Protein AF-W4V0P6-F1 (afdb_monomer_lite)

Sequence (137 aa):
MVTGTIEDVKHTEYTAEVKIRFDEPHNWGGELYRFDWAHARLHDDFGSLHHLEIIDDKYQTLRVRFTKSISVIDRMFAQDYKAWGAVNLKEWIDSYESSRFTLIGYDMAVITSEYNIEHIEEWLRMNTPILSIEKTI

Organism: NCBI:txid1445607

Radius of gyration: 18.6 Å; chains: 1; bounding box: 40×26×56 Å

Secondary structure (DSSP, 8-state):
---EEEEEEEE-SSEEEEEEEEEEEEEETTEEEEEEEEEEESSSS-SGGGG---S-TT-EEEEEEESS-HHHHHHHHHHTHHHHSSSSHHHHHHTSTTEEEEE-SSSEEEEEESS-HHHHHHHHHHHS-EEEEEEE-

InterPro domains:
  IPR054231 Domain of unknown function DUF6956 [PF22273] (56-134)
  IPR055682 Domain of unknown function DUF7258 [PF23919] (1-54)

Structure (mmCIF, N/CA/C/O backbone):
data_AF-W4V0P6-F1
#
_entry.id   AF-W4V0P6-F1
#
loop_
_atom_site.group_PDB
_atom_site.id
_atom_site.type_symbol
_atom_site.label_atom_id
_atom_site.label_alt_id
_atom_site.label_comp_id
_atom_site.label_asym_id
_atom_site.label_entity_id
_atom_site.label_seq_id
_atom_site.pdbx_PDB_ins_code
_atom_site.Cartn_x
_atom_site.Cartn_y
_atom_site.Cartn_z
_atom_site.occupancy
_atom_site.B_iso_or_equiv
_atom_site.auth_seq_id
_atom_site.auth_comp_id
_atom_site.auth_asym_id
_atom_site.auth_atom_id
_atom_site.pdbx_PDB_model_num
ATOM 1 N N . MET A 1 1 ? -0.399 9.712 -25.092 1.00 70.62 1 MET A N 1
ATOM 2 C CA . MET A 1 1 ? -0.021 9.090 -23.811 1.00 70.62 1 MET A CA 1
ATOM 3 C C . MET A 1 1 ? -0.917 7.882 -23.629 1.00 70.62 1 MET A C 1
ATOM 5 O O . MET A 1 1 ? -2.121 8.041 -23.786 1.00 70.62 1 MET A O 1
ATOM 9 N N . VAL A 1 2 ? -0.343 6.694 -23.442 1.00 82.12 2 VAL A N 1
ATOM 10 C CA . VAL A 1 2 ? -1.104 5.459 -23.196 1.00 82.12 2 VAL A CA 1
ATOM 11 C C . VAL A 1 2 ? -1.041 5.200 -21.698 1.00 82.12 2 VAL A C 1
ATOM 13 O O . VAL A 1 2 ? 0.054 5.144 -21.147 1.00 82.12 2 VAL A O 1
ATOM 16 N N . THR A 1 3 ? -2.196 5.102 -21.047 1.00 86.69 3 THR A N 1
ATOM 17 C CA . THR A 1 3 ? -2.302 4.854 -19.606 1.00 86.69 3 THR A CA 1
ATOM 18 C C . THR A 1 3 ? -2.737 3.419 -19.341 1.00 86.69 3 THR A C 1
ATOM 20 O O . THR A 1 3 ? -3.296 2.731 -20.205 1.00 86.69 3 THR A O 1
ATOM 23 N N . GLY A 1 4 ? -2.433 2.938 -18.145 1.00 88.44 4 GLY A N 1
ATOM 24 C CA . GLY A 1 4 ? -2.794 1.597 -17.738 1.00 88.44 4 GLY A CA 1
ATOM 25 C C . GLY A 1 4 ? -2.448 1.324 -16.288 1.00 88.44 4 GLY A C 1
ATOM 26 O O . GLY A 1 4 ? -1.793 2.115 -15.612 1.00 88.44 4 GLY A O 1
ATOM 27 N N . THR A 1 5 ? -2.887 0.165 -15.817 1.00 88.00 5 THR A N 1
ATOM 28 C CA . THR A 1 5 ? -2.599 -0.330 -14.471 1.00 88.00 5 THR A CA 1
ATOM 29 C C . THR A 1 5 ? -1.446 -1.326 -14.525 1.00 88.00 5 THR A C 1
ATOM 31 O O . THR A 1 5 ? -1.452 -2.232 -15.362 1.00 88.00 5 THR A O 1
ATOM 34 N N . ILE A 1 6 ? -0.482 -1.196 -13.614 1.00 88.81 6 ILE A N 1
ATOM 35 C CA . ILE A 1 6 ? 0.563 -2.208 -13.426 1.00 88.81 6 ILE A CA 1
ATOM 36 C C . ILE A 1 6 ? -0.077 -3.457 -12.809 1.00 88.81 6 ILE A C 1
ATOM 38 O O . ILE A 1 6 ? -0.667 -3.389 -11.733 1.00 88.81 6 ILE A O 1
ATOM 42 N N . GLU A 1 7 ? 0.024 -4.594 -13.494 1.00 88.62 7 GLU A N 1
ATOM 43 C CA . GLU A 1 7 ? -0.534 -5.872 -13.025 1.00 88.62 7 GLU A CA 1
ATOM 44 C C . GLU A 1 7 ? 0.520 -6.820 -12.463 1.00 88.62 7 GLU A C 1
ATOM 46 O O . GLU A 1 7 ? 0.197 -7.684 -11.652 1.00 88.62 7 GLU A O 1
ATOM 51 N N . ASP A 1 8 ? 1.760 -6.701 -12.933 1.00 87.12 8 ASP A N 1
ATOM 52 C CA . ASP A 1 8 ? 2.850 -7.589 -12.550 1.00 87.12 8 ASP A CA 1
ATOM 53 C C . ASP A 1 8 ? 4.188 -6.862 -12.683 1.00 87.12 8 ASP A C 1
ATOM 55 O O . ASP A 1 8 ? 4.364 -6.010 -13.561 1.00 87.12 8 ASP A O 1
ATOM 59 N N . VAL A 1 9 ? 5.131 -7.223 -11.819 1.00 91.12 9 VAL A N 1
ATOM 60 C CA . VAL A 1 9 ? 6.503 -6.717 -11.835 1.00 91.12 9 VAL A CA 1
ATOM 61 C C . VAL A 1 9 ? 7.438 -7.898 -11.649 1.00 91.12 9 VAL A C 1
ATOM 63 O O . VAL A 1 9 ? 7.348 -8.638 -10.668 1.00 91.12 9 VAL A O 1
ATOM 66 N N . LYS A 1 10 ? 8.367 -8.060 -12.586 1.00 89.69 10 LYS A N 1
ATOM 67 C CA . LYS A 1 10 ? 9.402 -9.087 -12.539 1.00 89.69 10 LYS A CA 1
ATOM 68 C C . LYS A 1 10 ? 10.765 -8.441 -12.440 1.00 89.69 10 LYS A C 1
ATOM 70 O O . LYS A 1 10 ? 11.049 -7.432 -13.079 1.00 89.69 10 LYS A O 1
ATOM 75 N N . HIS A 1 11 ? 11.614 -9.076 -11.653 1.00 90.62 11 HIS A N 1
ATOM 76 C CA . HIS A 1 11 ? 12.995 -8.680 -11.490 1.00 90.62 11 HIS A CA 1
ATOM 77 C C . HIS A 1 11 ? 13.870 -9.916 -11.658 1.00 90.62 11 HIS A C 1
ATOM 79 O O . HIS A 1 11 ? 13.649 -10.938 -11.003 1.00 90.62 11 HIS A O 1
ATOM 85 N N . THR A 1 12 ? 14.844 -9.832 -12.552 1.00 91.06 12 THR A N 1
ATOM 86 C CA . THR A 1 12 ? 15.855 -10.866 -12.778 1.00 91.06 12 THR A CA 1
ATOM 87 C C . THR A 1 12 ? 17.228 -10.335 -12.373 1.00 91.06 12 THR A C 1
ATOM 89 O O . THR A 1 12 ? 17.345 -9.242 -11.825 1.00 91.06 12 THR A O 1
ATOM 92 N N . GLU A 1 13 ? 18.286 -11.107 -12.611 1.00 92.81 13 GLU A N 1
ATOM 93 C CA . GLU A 1 13 ? 19.658 -10.613 -12.442 1.00 92.81 13 GLU A CA 1
ATOM 94 C C . GLU A 1 13 ? 19.988 -9.478 -13.429 1.00 92.81 13 GLU A C 1
ATOM 96 O O . GLU A 1 13 ? 20.808 -8.619 -13.121 1.00 92.81 13 GLU A O 1
ATOM 101 N N . TYR A 1 14 ? 19.326 -9.446 -14.592 1.00 93.25 14 TYR A N 1
ATOM 102 C CA . TYR A 1 14 ? 19.699 -8.575 -15.709 1.00 93.25 14 TYR A CA 1
ATOM 103 C C . TYR A 1 14 ? 18.626 -7.560 -16.096 1.00 93.25 14 TYR A C 1
ATOM 105 O O . TYR A 1 14 ? 18.951 -6.563 -16.742 1.00 93.25 14 TYR A O 1
ATOM 113 N N . THR A 1 15 ? 17.361 -7.806 -15.750 1.00 93.12 15 THR A N 1
ATOM 114 C CA . THR A 1 15 ? 16.215 -7.014 -16.212 1.00 93.12 15 THR A CA 1
ATOM 115 C C . THR A 1 15 ? 15.214 -6.720 -15.101 1.00 93.12 15 THR A C 1
ATOM 117 O O . THR A 1 15 ? 14.944 -7.563 -14.245 1.00 93.12 15 THR A O 1
ATOM 120 N N . ALA A 1 16 ? 14.624 -5.530 -15.161 1.00 92.25 16 ALA A N 1
ATOM 121 C CA . ALA A 1 16 ? 13.347 -5.218 -14.535 1.00 92.25 16 ALA A CA 1
ATOM 122 C C . ALA A 1 16 ? 12.279 -5.160 -15.628 1.00 92.25 16 ALA A C 1
ATOM 124 O O . ALA A 1 16 ? 12.508 -4.587 -16.693 1.00 92.25 16 ALA A O 1
ATOM 125 N N . GLU A 1 17 ? 11.121 -5.756 -15.380 1.00 93.75 17 GLU A N 1
ATOM 126 C CA . GLU A 1 17 ? 10.023 -5.839 -16.338 1.00 93.75 17 GLU A CA 1
ATOM 127 C C . GLU A 1 17 ? 8.705 -5.517 -15.634 1.00 93.75 17 GLU A C 1
ATOM 129 O O . GLU A 1 17 ? 8.436 -6.013 -14.540 1.00 93.75 17 GLU A O 1
ATOM 134 N N . VAL A 1 18 ? 7.870 -4.695 -16.261 1.00 91.81 18 VAL A N 1
ATOM 135 C CA . VAL A 1 18 ? 6.588 -4.239 -15.723 1.00 91.81 18 VAL A CA 1
ATOM 136 C C . VAL A 1 18 ? 5.502 -4.536 -16.742 1.00 91.81 18 VAL A C 1
ATOM 138 O O . VAL A 1 18 ? 5.547 -4.051 -17.873 1.00 91.81 18 VAL A O 1
ATOM 141 N N . LYS A 1 19 ? 4.504 -5.320 -16.339 1.00 9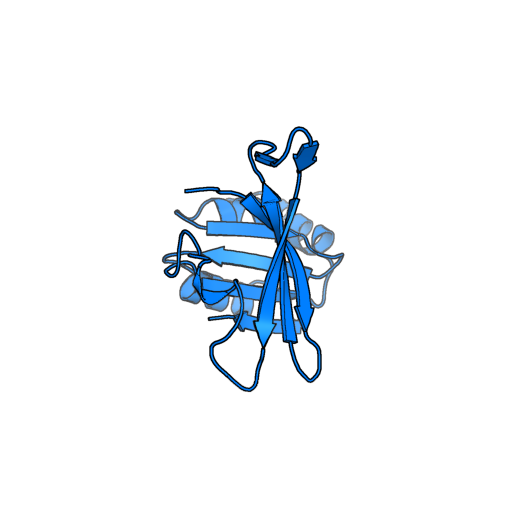4.00 19 LYS A N 1
ATOM 142 C CA . LYS A 1 19 ? 3.327 -5.586 -17.161 1.00 94.00 19 LYS A CA 1
ATOM 143 C C . LYS A 1 19 ? 2.282 -4.510 -16.913 1.00 94.00 19 LYS A C 1
ATOM 145 O O . LYS A 1 19 ? 1.773 -4.389 -15.798 1.00 94.00 19 LYS A O 1
ATOM 150 N N . ILE A 1 20 ? 1.906 -3.792 -17.962 1.00 92.25 20 ILE A N 1
ATOM 151 C CA . ILE A 1 20 ? 0.861 -2.770 -17.909 1.00 92.25 20 ILE A CA 1
ATOM 152 C C . ILE A 1 20 ? -0.352 -3.282 -18.670 1.00 92.25 20 ILE A C 1
ATOM 154 O O . ILE A 1 20 ? -0.263 -3.536 -19.870 1.00 92.25 20 ILE A O 1
ATOM 158 N N . ARG A 1 21 ? -1.497 -3.420 -17.998 1.00 94.06 21 ARG A N 1
ATOM 159 C CA . ARG A 1 21 ? -2.786 -3.563 -18.682 1.00 94.06 21 ARG A CA 1
ATOM 160 C C . ARG A 1 21 ? -3.277 -2.179 -19.064 1.00 94.06 21 ARG A C 1
ATOM 162 O O . ARG A 1 21 ? -3.478 -1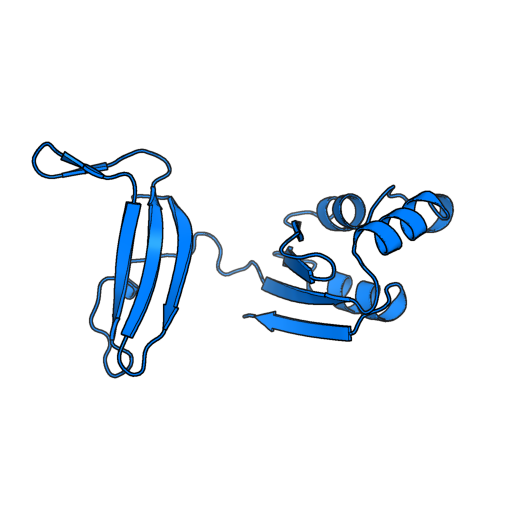.341 -18.190 1.00 94.06 21 ARG A O 1
ATOM 169 N N . PHE A 1 22 ? -3.501 -1.970 -20.352 1.00 91.94 22 PHE A N 1
ATOM 170 C CA . PHE A 1 22 ? -4.005 -0.702 -20.860 1.00 91.94 22 PHE A CA 1
ATOM 171 C C . PHE A 1 22 ? -5.444 -0.464 -20.401 1.00 91.94 22 PHE A C 1
ATOM 173 O O . PHE A 1 22 ? -6.249 -1.402 -20.338 1.00 91.94 22 PHE A O 1
ATOM 180 N N . ASP A 1 23 ? -5.767 0.793 -20.098 1.00 88.19 23 ASP A N 1
ATOM 181 C CA . ASP A 1 23 ? -7.137 1.190 -19.753 1.00 88.19 23 ASP A CA 1
ATOM 182 C C . ASP A 1 23 ? -8.069 0.991 -20.956 1.00 88.19 23 ASP A C 1
ATOM 184 O O . ASP A 1 23 ? -9.161 0.431 -20.832 1.00 88.19 23 ASP A O 1
ATOM 188 N N . GLU A 1 24 ? -7.575 1.353 -22.141 1.00 91.62 24 GLU A N 1
ATOM 189 C CA . GLU A 1 24 ? -8.199 1.089 -23.432 1.00 91.62 24 GLU A CA 1
ATOM 190 C C . GLU A 1 24 ? -7.294 0.171 -24.271 1.00 91.62 24 GLU A C 1
ATOM 192 O O . GLU A 1 24 ? -6.101 0.452 -24.411 1.00 91.62 24 GLU A O 1
ATOM 197 N N . PRO A 1 25 ? -7.817 -0.930 -24.849 1.00 88.31 25 PRO A N 1
ATOM 198 C CA . PRO A 1 25 ? -7.018 -1.809 -25.694 1.00 88.31 25 PRO A CA 1
ATOM 199 C C . PRO A 1 25 ? -6.397 -1.065 -26.880 1.00 88.31 25 PRO A C 1
ATOM 201 O O . PRO A 1 25 ? -7.084 -0.347 -27.608 1.00 88.31 25 PRO A O 1
ATOM 204 N N . HIS A 1 26 ? -5.108 -1.284 -27.107 1.00 84.69 26 HIS A N 1
ATOM 205 C CA . HIS A 1 26 ? -4.343 -0.595 -28.134 1.00 84.69 26 HIS A CA 1
ATOM 206 C C . HIS A 1 26 ? -4.288 -1.411 -29.428 1.00 84.69 26 HIS A C 1
ATOM 208 O O . HIS A 1 26 ? -4.037 -2.613 -29.388 1.00 84.69 26 HIS A O 1
ATOM 214 N N . ASN A 1 27 ? -4.510 -0.780 -30.585 1.00 87.44 27 ASN A N 1
ATOM 215 C CA . ASN A 1 27 ? -4.373 -1.456 -31.876 1.00 87.44 27 ASN A CA 1
ATOM 216 C C . ASN A 1 27 ? -2.975 -1.224 -32.446 1.00 87.44 27 ASN A C 1
ATOM 218 O O . ASN A 1 27 ? -2.609 -0.086 -32.740 1.00 87.44 27 ASN A O 1
ATOM 222 N N . TRP A 1 28 ? -2.230 -2.304 -32.652 1.00 82.50 28 TRP A N 1
ATOM 223 C CA . TRP A 1 28 ? -0.958 -2.270 -33.359 1.00 82.50 28 TRP A CA 1
ATOM 224 C C . TRP A 1 28 ? -0.976 -3.332 -34.454 1.00 82.50 28 TRP A C 1
ATOM 226 O O . TRP A 1 28 ? -1.216 -4.507 -34.200 1.00 82.50 28 TRP A O 1
ATOM 236 N N . GLY A 1 29 ? -0.743 -2.922 -35.704 1.00 82.75 29 GLY A N 1
ATOM 237 C CA . GLY A 1 29 ? -0.578 -3.866 -36.813 1.00 82.75 29 GLY A CA 1
ATOM 238 C C . GLY A 1 29 ? -1.856 -4.630 -37.172 1.00 82.75 29 GLY A C 1
ATOM 239 O O . GLY A 1 29 ? -1.779 -5.647 -37.852 1.00 82.75 29 GLY A O 1
ATOM 240 N N . GLY A 1 30 ? -3.022 -4.144 -36.733 1.00 88.12 30 GLY A N 1
ATOM 241 C CA . GLY A 1 30 ? -4.311 -4.809 -36.919 1.00 88.12 30 GLY A CA 1
ATOM 242 C C . GLY A 1 30 ? -4.709 -5.731 -35.765 1.00 88.12 30 GLY A C 1
ATOM 243 O O . GLY A 1 30 ? -5.834 -6.227 -35.768 1.00 88.12 30 GLY A O 1
ATOM 244 N N . GLU A 1 31 ? -3.843 -5.925 -34.768 1.00 89.88 31 GLU A N 1
ATOM 245 C CA . GLU A 1 31 ? -4.137 -6.704 -33.566 1.00 89.88 31 GLU A CA 1
ATOM 246 C C . GLU A 1 31 ? -4.438 -5.798 -32.370 1.00 89.88 31 GLU A C 1
ATOM 248 O O . GLU A 1 31 ? -3.897 -4.701 -32.233 1.00 89.88 31 GLU A O 1
ATOM 253 N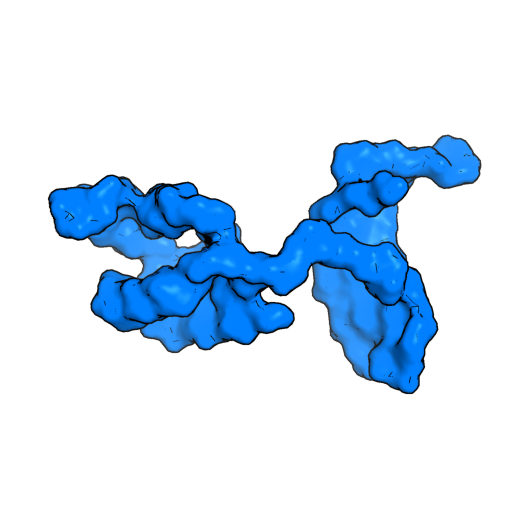 N . LEU A 1 32 ? -5.334 -6.263 -31.497 1.00 90.69 32 LEU A N 1
ATOM 254 C CA . LEU A 1 32 ? -5.796 -5.523 -30.328 1.00 90.69 32 LEU A CA 1
ATOM 255 C C . LEU A 1 32 ? -5.069 -6.023 -29.073 1.00 90.69 32 LEU A C 1
ATOM 257 O O . LEU A 1 32 ? -5.398 -7.075 -28.520 1.00 90.69 32 LEU A O 1
ATOM 261 N N . TYR A 1 33 ? -4.103 -5.248 -28.603 1.00 90.62 33 TYR A N 1
ATOM 262 C CA . TYR A 1 33 ? -3.319 -5.525 -27.409 1.00 90.62 33 TYR A CA 1
ATOM 263 C C . TYR A 1 33 ? -4.021 -4.965 -26.177 1.00 90.62 33 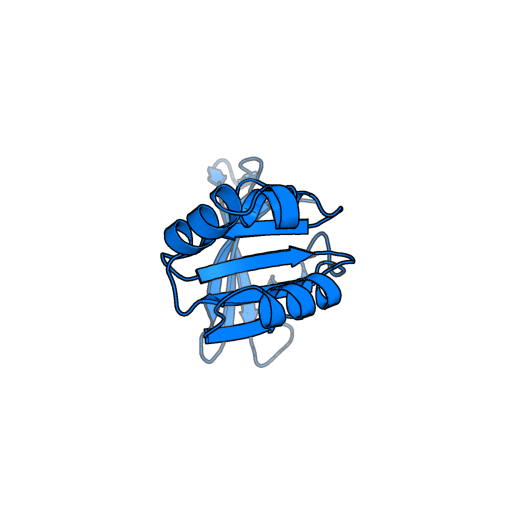TYR A C 1
ATOM 265 O O . TYR A 1 33 ? -4.386 -3.795 -26.115 1.00 90.62 33 TYR A O 1
ATOM 273 N N . ARG A 1 34 ? -4.220 -5.809 -25.164 1.00 92.62 34 ARG A N 1
ATOM 274 C CA . ARG A 1 34 ? -4.814 -5.397 -23.878 1.00 92.62 34 ARG A CA 1
ATOM 275 C C . ARG A 1 34 ? -3.766 -5.047 -22.828 1.00 92.62 34 ARG A C 1
ATOM 277 O O . ARG A 1 34 ? -4.101 -4.452 -21.811 1.00 92.62 34 ARG A O 1
ATOM 284 N N . PHE A 1 35 ? -2.528 -5.462 -23.051 1.00 93.25 35 PHE A N 1
ATOM 285 C CA . PHE A 1 35 ? -1.409 -5.224 -22.160 1.00 93.25 35 PHE A CA 1
ATOM 286 C C . PHE A 1 35 ? -0.108 -5.238 -22.956 1.00 93.25 35 PHE A C 1
ATOM 288 O O . PHE A 1 35 ? -0.075 -5.776 -24.066 1.00 93.25 35 PHE A O 1
ATOM 295 N N . ASP A 1 36 ? 0.949 -4.720 -22.348 1.00 92.62 36 ASP A N 1
ATOM 296 C CA . ASP A 1 36 ? 2.319 -4.865 -22.829 1.00 92.62 36 ASP A CA 1
ATOM 297 C C . ASP A 1 36 ? 3.295 -4.995 -21.650 1.00 92.62 36 ASP A C 1
ATOM 299 O O . ASP A 1 36 ? 2.948 -4.703 -20.499 1.00 92.62 36 ASP A O 1
ATOM 303 N N . TRP A 1 37 ? 4.500 -5.476 -21.937 1.00 93.25 37 TRP A N 1
ATOM 304 C CA . TRP A 1 37 ? 5.611 -5.542 -20.997 1.00 93.25 37 TRP A CA 1
ATOM 305 C C . TRP A 1 37 ? 6.619 -4.438 -21.307 1.00 93.25 37 TRP A C 1
ATOM 307 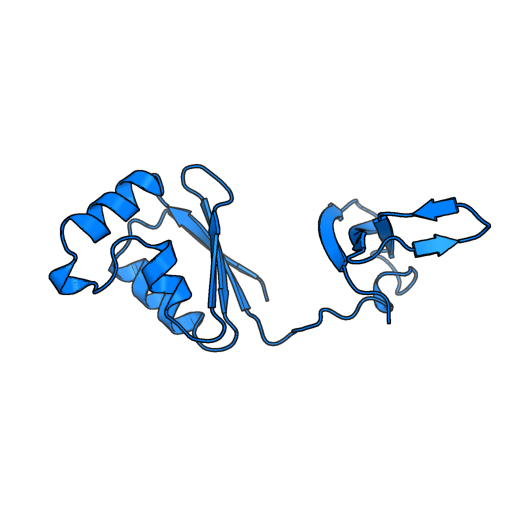O O . TRP A 1 37 ? 7.332 -4.475 -22.310 1.00 93.25 37 TRP A O 1
ATOM 317 N N . ALA A 1 38 ? 6.725 -3.472 -20.401 1.00 93.06 38 ALA A N 1
ATOM 318 C CA . ALA A 1 38 ? 7.854 -2.558 -20.385 1.00 93.06 38 ALA A CA 1
ATOM 319 C C . ALA A 1 38 ? 9.050 -3.229 -19.704 1.00 93.06 38 ALA A C 1
ATOM 321 O O . ALA A 1 38 ? 8.870 -4.027 -18.786 1.00 93.06 38 ALA A O 1
ATOM 322 N N . HIS A 1 39 ? 10.272 -2.910 -20.125 1.00 94.31 39 HIS A N 1
ATOM 323 C CA . HIS A 1 39 ? 11.477 -3.499 -19.537 1.00 94.31 39 HIS A CA 1
ATOM 324 C C . HIS A 1 39 ? 12.627 -2.498 -19.443 1.00 94.31 39 HIS A C 1
ATOM 326 O O . HIS A 1 39 ? 12.673 -1.534 -20.199 1.00 94.31 39 HIS A O 1
ATOM 332 N N . ALA A 1 40 ? 13.576 -2.750 -18.551 1.00 94.75 40 ALA A N 1
ATOM 333 C CA . ALA A 1 40 ? 14.876 -2.095 -18.472 1.00 94.75 40 ALA A CA 1
ATOM 334 C C . ALA A 1 40 ? 15.926 -3.149 -18.160 1.00 94.75 40 ALA A C 1
ATOM 336 O O . ALA A 1 40 ? 15.671 -4.089 -17.404 1.00 94.75 40 ALA A O 1
ATOM 337 N N . ARG A 1 41 ? 17.119 -2.974 -18.716 1.00 93.75 41 ARG A N 1
ATOM 338 C CA . ARG A 1 41 ? 18.294 -3.704 -18.248 1.00 93.75 41 ARG A CA 1
ATOM 339 C C . ARG A 1 41 ? 18.813 -3.029 -16.982 1.00 93.75 41 ARG A C 1
ATOM 341 O O . ARG A 1 41 ? 18.770 -1.818 -16.861 1.00 93.75 41 ARG A O 1
ATOM 348 N N . LEU A 1 42 ? 19.295 -3.812 -16.026 1.00 89.44 42 LEU A N 1
ATOM 349 C CA . LEU A 1 42 ? 19.749 -3.287 -14.730 1.00 89.44 42 LEU A CA 1
ATOM 350 C C . LEU A 1 42 ? 21.174 -2.720 -14.775 1.00 89.44 42 LEU A C 1
ATOM 352 O O . LEU A 1 42 ? 21.614 -2.065 -13.834 1.00 89.44 42 LEU A O 1
ATOM 356 N N . HIS A 1 43 ? 21.913 -3.004 -15.848 1.00 89.56 43 HIS A N 1
ATOM 357 C CA . HIS A 1 43 ? 23.321 -2.633 -15.994 1.00 89.56 43 HIS A CA 1
ATOM 358 C C . HIS A 1 43 ? 23.550 -1.408 -16.888 1.00 89.56 43 HIS A C 1
ATOM 360 O O . HIS A 1 43 ? 24.683 -0.937 -16.979 1.00 89.56 43 HIS A O 1
ATOM 366 N N . ASP A 1 44 ? 22.511 -0.915 -17.562 1.00 89.38 44 ASP A N 1
ATOM 367 C CA . ASP A 1 44 ? 22.546 0.285 -18.396 1.00 89.38 44 ASP A CA 1
ATOM 368 C C . ASP A 1 44 ? 21.146 0.903 -18.527 1.00 89.38 44 ASP A C 1
ATOM 370 O O . ASP A 1 44 ? 20.161 0.306 -18.114 1.00 89.38 44 ASP A O 1
ATOM 374 N N . ASP A 1 45 ? 21.040 2.090 -19.125 1.00 82.12 45 ASP A N 1
ATOM 375 C CA . ASP A 1 45 ? 19.769 2.827 -19.231 1.00 82.12 45 ASP A CA 1
ATOM 376 C C . ASP A 1 45 ? 18.856 2.346 -20.383 1.00 82.12 45 ASP A C 1
ATOM 378 O O . ASP A 1 45 ? 17.939 3.049 -20.819 1.00 82.12 45 ASP A O 1
ATOM 382 N N . PHE A 1 46 ? 19.104 1.159 -20.943 1.00 89.69 46 PHE A N 1
ATOM 383 C CA . PHE A 1 46 ? 18.364 0.667 -22.103 1.00 89.69 46 PHE A CA 1
ATOM 384 C C . PHE A 1 46 ? 17.077 -0.068 -21.714 1.00 89.69 46 PHE A C 1
ATOM 386 O O . PHE A 1 46 ? 17.070 -0.930 -20.833 1.00 89.69 46 PHE A O 1
ATOM 393 N N . GLY A 1 47 ? 16.014 0.185 -22.477 1.00 91.31 47 GLY A N 1
ATOM 394 C CA . GLY A 1 47 ? 14.723 -0.496 -22.375 1.00 91.31 47 GLY A CA 1
ATOM 395 C C . GLY A 1 47 ? 13.564 0.496 -22.314 1.00 91.31 47 GLY A C 1
ATOM 396 O O . GLY A 1 47 ? 13.770 1.682 -22.125 1.00 91.31 47 GLY A O 1
ATOM 397 N N . SER A 1 48 ? 12.331 0.039 -22.498 1.00 91.56 48 SER A N 1
ATOM 398 C CA . SER A 1 48 ? 11.150 0.911 -22.532 1.00 91.56 48 SER A CA 1
ATOM 399 C C . SER A 1 48 ? 10.702 1.457 -21.170 1.00 91.56 48 SER A C 1
ATOM 401 O O . SER A 1 48 ? 9.844 2.336 -21.132 1.00 91.56 48 SER A O 1
ATOM 403 N N . LEU A 1 49 ? 11.262 0.981 -20.053 1.00 88.31 49 LEU A N 1
ATOM 404 C CA . LEU A 1 49 ? 10.860 1.408 -18.708 1.00 88.31 49 LEU A CA 1
ATOM 405 C C . LEU A 1 49 ? 11.093 2.905 -18.451 1.00 88.31 49 LEU A C 1
ATOM 407 O O . LEU A 1 49 ? 10.289 3.514 -17.758 1.00 88.31 49 LEU A O 1
ATOM 411 N N . HIS A 1 50 ? 12.119 3.522 -19.048 1.00 85.38 50 HIS A N 1
ATOM 412 C CA . HIS A 1 50 ? 12.354 4.967 -18.901 1.00 85.38 50 HIS A CA 1
ATOM 413 C C . HIS A 1 50 ? 11.330 5.836 -19.654 1.00 85.38 50 HIS A C 1
ATOM 415 O O . HIS A 1 50 ? 11.325 7.055 -19.501 1.00 85.38 50 HIS A O 1
ATOM 421 N N . HIS A 1 51 ? 10.477 5.231 -20.487 1.00 86.62 51 HIS A N 1
ATOM 422 C CA . HIS A 1 51 ? 9.326 5.901 -21.094 1.00 86.62 51 HIS A CA 1
ATOM 423 C C . HIS A 1 51 ? 8.061 5.794 -20.238 1.00 86.62 51 HIS A C 1
ATOM 425 O O . HIS A 1 51 ? 7.045 6.392 -20.596 1.00 86.62 51 HIS A O 1
ATOM 431 N N . LEU A 1 52 ? 8.093 5.025 -19.144 1.00 86.06 52 LEU A N 1
ATOM 432 C CA . LEU A 1 52 ? 6.997 5.011 -18.190 1.00 86.06 52 LEU A CA 1
ATOM 433 C C . LEU A 1 52 ? 7.116 6.205 -17.260 1.00 86.06 52 LEU A C 1
ATOM 435 O O . LEU A 1 52 ? 8.136 6.417 -16.611 1.00 86.06 52 LEU A O 1
ATOM 439 N N . GLU A 1 53 ? 6.019 6.934 -17.160 1.00 81.44 53 GLU A N 1
ATOM 440 C CA . GLU A 1 53 ? 5.816 7.935 -16.134 1.00 81.44 53 GLU A CA 1
ATOM 441 C C . GLU A 1 53 ? 4.787 7.373 -15.160 1.00 81.44 53 GLU A C 1
ATOM 443 O O . GLU A 1 53 ? 3.674 6.998 -15.549 1.00 81.44 53 GLU A O 1
ATOM 448 N N . ILE A 1 54 ? 5.174 7.260 -13.891 1.00 81.06 54 ILE A N 1
ATOM 449 C CA . ILE A 1 54 ? 4.199 7.012 -12.837 1.00 81.06 54 ILE A CA 1
ATOM 450 C C . ILE A 1 54 ? 3.425 8.312 -12.686 1.00 81.06 54 ILE A C 1
ATOM 452 O O . ILE A 1 54 ? 4.007 9.354 -12.412 1.00 81.06 54 ILE A O 1
ATOM 456 N N . ILE A 1 55 ? 2.113 8.239 -12.903 1.00 69.94 55 ILE A N 1
ATOM 457 C CA . ILE A 1 55 ? 1.225 9.410 -12.956 1.00 69.94 55 ILE A CA 1
ATOM 458 C C . ILE A 1 55 ? 1.213 10.183 -11.623 1.00 69.94 55 ILE A C 1
ATOM 460 O O . ILE A 1 55 ? 0.748 11.319 -11.588 1.00 69.94 55 ILE A O 1
ATOM 464 N N . ASP A 1 56 ? 1.768 9.615 -10.549 1.00 66.56 56 ASP A N 1
ATOM 465 C CA . ASP A 1 56 ? 1.960 10.339 -9.301 1.00 66.56 56 ASP A CA 1
ATOM 466 C C . ASP A 1 56 ? 3.186 9.847 -8.508 1.00 66.56 56 ASP A C 1
ATOM 468 O O . ASP A 1 56 ? 3.146 8.801 -7.858 1.00 66.56 56 ASP A O 1
ATOM 472 N N . ASP A 1 57 ? 4.292 10.595 -8.572 1.00 66.12 57 ASP A N 1
ATOM 473 C CA . ASP A 1 57 ? 5.519 10.369 -7.787 1.00 66.12 57 ASP A CA 1
ATOM 474 C C . ASP A 1 57 ? 5.417 10.911 -6.351 1.00 66.12 57 ASP A C 1
ATOM 476 O O . ASP A 1 57 ? 6.305 10.696 -5.525 1.00 66.12 57 ASP A O 1
ATOM 480 N N . LYS A 1 58 ? 4.322 11.604 -6.027 1.00 80.81 58 LYS A N 1
ATOM 481 C CA . LYS A 1 58 ? 4.075 12.137 -4.684 1.00 80.81 58 LYS A CA 1
ATOM 482 C C . LYS A 1 58 ? 3.449 11.110 -3.752 1.00 80.81 58 LYS A C 1
ATOM 484 O O . LYS A 1 58 ? 3.482 11.288 -2.534 1.00 80.81 58 LYS A O 1
ATOM 489 N N . TYR A 1 59 ? 2.858 10.049 -4.300 1.00 85.31 59 TYR A N 1
ATOM 490 C CA . TYR A 1 59 ? 2.222 9.011 -3.500 1.00 85.31 59 TYR A CA 1
ATOM 491 C C . TYR A 1 59 ? 3.275 8.115 -2.875 1.00 85.31 59 TYR A C 1
ATOM 493 O O . TYR A 1 59 ? 3.938 7.322 -3.535 1.00 85.31 59 TYR A O 1
ATOM 501 N N . GLN A 1 60 ? 3.365 8.191 -1.557 1.00 90.69 60 GLN A N 1
ATOM 502 C CA . GLN A 1 60 ? 4.183 7.281 -0.780 1.00 90.69 60 GLN A CA 1
ATOM 503 C C . GLN A 1 60 ? 3.395 6.008 -0.484 1.00 90.69 60 GLN A C 1
ATOM 505 O O . GLN A 1 60 ? 2.172 6.037 -0.309 1.00 90.69 60 GLN A O 1
ATOM 510 N N . THR A 1 61 ? 4.106 4.884 -0.398 1.00 91.44 61 THR A N 1
ATOM 511 C CA . THR A 1 61 ? 3.494 3.568 -0.199 1.00 91.44 61 THR A CA 1
ATOM 512 C C . THR A 1 61 ? 3.992 2.910 1.085 1.00 91.44 61 THR A C 1
ATOM 514 O O . THR A 1 61 ? 5.191 2.855 1.356 1.00 91.44 61 THR A O 1
ATOM 517 N N . LEU A 1 62 ? 3.067 2.353 1.866 1.00 95.38 62 LEU A N 1
ATOM 518 C CA . LEU A 1 62 ? 3.350 1.445 2.972 1.00 95.38 62 LEU A CA 1
ATOM 519 C C . LEU A 1 62 ? 2.825 0.061 2.637 1.00 95.38 62 LEU A C 1
ATOM 521 O O . LEU A 1 62 ? 1.628 -0.134 2.417 1.00 95.38 62 LEU A O 1
ATOM 525 N N . ARG A 1 63 ? 3.704 -0.928 2.697 1.00 96.06 63 ARG A N 1
ATOM 526 C CA . ARG A 1 63 ? 3.303 -2.324 2.776 1.00 96.06 63 ARG A CA 1
ATOM 527 C C . ARG A 1 63 ? 3.285 -2.732 4.240 1.00 96.06 63 ARG A C 1
ATOM 529 O O . ARG A 1 63 ? 4.312 -2.733 4.917 1.00 96.06 63 ARG A O 1
ATOM 536 N N . VAL A 1 64 ? 2.103 -3.073 4.733 1.00 97.31 64 VAL A N 1
ATOM 537 C CA . VAL A 1 64 ? 1.866 -3.370 6.143 1.00 97.31 64 VAL A CA 1
ATOM 538 C C . VAL A 1 64 ? 1.490 -4.829 6.305 1.00 97.31 64 VAL A C 1
ATOM 540 O O . VAL A 1 64 ? 0.616 -5.344 5.604 1.00 97.31 64 VAL A O 1
ATOM 543 N N . ARG A 1 65 ? 2.124 -5.487 7.273 1.00 97.81 65 ARG A N 1
ATOM 544 C CA . ARG A 1 65 ? 1.734 -6.806 7.753 1.00 97.81 65 ARG A CA 1
ATOM 545 C C . ARG A 1 65 ? 1.344 -6.725 9.218 1.00 97.81 65 ARG A C 1
ATOM 547 O O . ARG A 1 65 ? 2.077 -6.183 10.045 1.00 97.81 65 ARG A O 1
ATOM 554 N N . PHE A 1 66 ? 0.205 -7.309 9.545 1.00 98.00 66 PHE A N 1
ATOM 555 C CA . PHE A 1 66 ? -0.363 -7.327 10.883 1.00 98.00 66 PHE A CA 1
ATOM 556 C C . PHE A 1 66 ? -0.144 -8.691 11.547 1.00 98.00 66 PHE A C 1
ATOM 558 O O . PHE A 1 66 ? -0.044 -9.722 10.893 1.00 98.00 66 PHE A O 1
ATOM 565 N N . THR A 1 67 ? -0.101 -8.721 12.876 1.00 97.56 67 THR A N 1
ATOM 566 C CA . THR A 1 67 ? -0.089 -9.975 13.656 1.00 97.56 67 THR A CA 1
ATOM 567 C C . THR A 1 67 ? -1.477 -10.619 13.748 1.00 97.56 67 THR A C 1
ATOM 569 O O . THR A 1 67 ? -1.603 -11.788 14.112 1.00 97.56 67 THR A O 1
ATOM 572 N N . LYS A 1 68 ? -2.534 -9.861 13.428 1.00 96.94 68 LYS A N 1
ATOM 573 C CA . LYS A 1 68 ? -3.921 -10.327 13.335 1.00 96.94 68 LYS A CA 1
ATOM 574 C C . LYS A 1 68 ? -4.417 -10.151 11.903 1.00 96.94 68 LYS A C 1
ATOM 576 O O . LYS A 1 68 ? -3.982 -9.250 11.201 1.00 96.94 68 LYS A O 1
ATOM 581 N N . SER A 1 69 ? -5.379 -10.970 11.496 1.00 97.25 69 SER A N 1
ATOM 582 C CA . SER A 1 69 ? -6.043 -10.808 10.199 1.00 97.25 69 SER A CA 1
ATOM 583 C C . SER A 1 69 ? -6.756 -9.466 10.082 1.00 97.25 69 SER A C 1
ATOM 585 O O . SER A 1 69 ? -7.312 -9.001 11.084 1.00 97.25 69 SER A O 1
ATOM 587 N N . ILE A 1 70 ? -6.897 -8.946 8.865 1.00 97.12 70 ILE A N 1
ATOM 588 C CA . ILE A 1 70 ? -7.660 -7.716 8.609 1.00 97.12 70 ILE A CA 1
ATOM 589 C C . ILE A 1 70 ? -9.096 -7.824 9.138 1.00 97.12 70 ILE A C 1
ATOM 591 O O . ILE A 1 70 ? -9.536 -6.946 9.868 1.00 97.12 70 ILE A O 1
ATOM 595 N N . SER A 1 71 ? -9.779 -8.961 8.959 1.00 96.56 71 SER A N 1
ATOM 596 C CA . SER A 1 71 ? -11.133 -9.154 9.508 1.00 96.56 71 SER A CA 1
ATOM 597 C C . SER A 1 71 ? -11.217 -9.093 11.040 1.00 96.56 71 SER A C 1
ATOM 599 O O . SER A 1 71 ? -12.285 -8.837 11.590 1.00 96.56 71 SER A O 1
ATOM 601 N N . VAL A 1 72 ? -10.126 -9.373 11.762 1.00 96.81 72 VAL A N 1
ATOM 602 C CA . VAL A 1 72 ? -10.080 -9.198 13.225 1.00 96.81 72 VAL A CA 1
ATOM 603 C C . VAL A 1 72 ? -9.897 -7.723 13.561 1.00 96.81 72 VAL A C 1
ATOM 605 O O . VAL A 1 72 ? -10.538 -7.252 14.494 1.00 96.81 72 VAL A O 1
ATOM 608 N N . ILE A 1 73 ? -9.065 -7.007 12.804 1.00 96.44 73 ILE A N 1
ATOM 609 C CA . ILE A 1 73 ? -8.853 -5.567 12.977 1.00 96.44 73 ILE A CA 1
ATOM 610 C C . ILE A 1 73 ? -10.145 -4.802 12.681 1.00 96.44 73 ILE A C 1
ATOM 612 O O . ILE A 1 73 ? -10.561 -3.987 13.494 1.00 96.44 73 ILE A O 1
ATOM 616 N N . ASP A 1 74 ? -10.857 -5.138 11.609 1.00 96.56 74 ASP A N 1
ATOM 617 C CA . ASP A 1 74 ? -12.145 -4.518 11.277 1.00 96.56 74 ASP A CA 1
ATOM 618 C C . ASP A 1 74 ? -13.190 -4.729 12.379 1.00 96.56 74 ASP A C 1
ATOM 620 O O . ASP A 1 74 ? -13.985 -3.843 12.681 1.00 96.56 74 ASP A O 1
ATOM 624 N N . ARG A 1 75 ? -13.159 -5.881 13.064 1.00 96.00 75 ARG A N 1
ATOM 625 C CA . ARG A 1 75 ? -14.007 -6.098 14.245 1.00 96.00 75 ARG A CA 1
ATOM 626 C C . ARG A 1 75 ? -13.637 -5.190 15.416 1.00 96.00 75 ARG A C 1
ATOM 628 O O . ARG A 1 75 ? -14.535 -4.838 16.172 1.00 96.00 75 ARG A O 1
ATOM 635 N N . MET A 1 76 ? -12.367 -4.811 15.570 1.00 94.19 76 MET A N 1
ATOM 636 C CA . MET A 1 76 ? -11.958 -3.831 16.584 1.00 94.19 76 MET A CA 1
ATOM 637 C C . MET A 1 76 ? -12.578 -2.457 16.272 1.00 94.19 76 MET A C 1
ATOM 639 O O . MET A 1 76 ? -13.131 -1.839 17.176 1.00 94.19 76 MET A O 1
ATOM 643 N N . PHE A 1 77 ? -12.609 -2.049 14.993 1.00 94.50 77 PHE A N 1
ATOM 644 C CA . PHE A 1 77 ? -13.272 -0.810 14.547 1.00 94.50 77 PHE A CA 1
ATOM 645 C C . PHE A 1 77 ? -14.769 -0.824 14.840 1.00 94.50 77 PHE A C 1
ATOM 647 O O . PHE A 1 77 ? -15.301 0.109 15.436 1.00 94.50 77 PHE A O 1
ATOM 654 N N . ALA A 1 78 ? -15.451 -1.913 14.490 1.00 90.88 78 ALA A N 1
ATOM 655 C CA . ALA A 1 78 ? -16.879 -2.043 14.756 1.00 90.88 78 ALA A CA 1
ATOM 656 C C . ALA A 1 78 ? -17.218 -2.042 16.262 1.00 90.88 78 ALA A C 1
ATOM 658 O O . ALA A 1 78 ? -18.288 -1.576 16.651 1.00 90.88 78 ALA A O 1
ATOM 659 N N . GLN A 1 79 ? -16.328 -2.566 17.113 1.00 92.69 79 GLN A N 1
ATOM 660 C CA . GLN A 1 79 ? -16.516 -2.593 18.568 1.00 92.69 79 GLN A CA 1
ATOM 661 C C . GLN A 1 79 ? -16.286 -1.228 19.223 1.00 92.69 79 GLN A C 1
ATOM 663 O O . GLN A 1 79 ? -16.999 -0.899 20.171 1.00 92.69 79 GLN A O 1
ATOM 668 N N . ASP A 1 80 ? -15.339 -0.438 18.714 1.00 90.62 80 ASP A N 1
ATOM 669 C CA . ASP A 1 80 ? -14.979 0.873 19.262 1.00 90.62 80 ASP A CA 1
ATOM 670 C C . ASP A 1 80 ? -15.213 2.024 18.270 1.00 90.62 80 ASP A C 1
ATOM 672 O O . ASP A 1 80 ? -14.407 2.943 18.107 1.00 90.62 80 ASP A O 1
ATOM 676 N N . TYR A 1 81 ? -16.374 1.998 17.607 1.00 89.12 81 TYR A N 1
ATOM 677 C CA . TYR A 1 81 ? -16.758 3.022 16.631 1.00 89.12 81 TYR A CA 1
ATOM 678 C C . TYR A 1 81 ? -16.716 4.442 17.217 1.00 89.12 81 TYR A C 1
ATOM 680 O O . TYR A 1 81 ? -16.386 5.400 16.523 1.00 89.12 81 TYR A O 1
ATOM 688 N N . LYS A 1 82 ? -17.025 4.595 18.512 1.00 88.12 82 LYS A N 1
ATOM 689 C CA . LYS A 1 82 ? -17.008 5.901 19.186 1.00 88.12 82 LYS A CA 1
ATOM 690 C C . LYS A 1 82 ? -15.607 6.499 19.290 1.00 88.12 82 LYS A C 1
ATOM 692 O O . LYS A 1 82 ? -15.500 7.721 19.262 1.00 88.12 82 LYS A O 1
ATOM 697 N N . ALA A 1 83 ? -14.571 5.675 19.439 1.00 86.31 83 ALA A N 1
ATOM 698 C CA . ALA A 1 83 ? -13.199 6.156 19.511 1.00 86.31 83 ALA A CA 1
ATOM 699 C C . ALA A 1 83 ? -12.613 6.430 18.122 1.00 86.31 83 ALA A C 1
ATOM 701 O O . ALA A 1 83 ? -11.846 7.376 17.967 1.00 86.31 83 ALA A O 1
ATOM 702 N N . TRP A 1 84 ? -12.946 5.606 17.123 1.00 88.31 84 TRP A N 1
ATOM 703 C CA . TRP A 1 84 ? -12.244 5.623 15.831 1.00 88.31 84 TRP A CA 1
ATOM 704 C C . TRP A 1 84 ? -13.021 6.302 14.699 1.00 88.31 84 TRP A C 1
ATOM 706 O O . TRP A 1 84 ? -12.417 6.698 13.707 1.00 88.31 84 TRP A O 1
ATOM 716 N N . GLY A 1 85 ? -14.342 6.459 14.831 1.00 91.81 85 GLY A N 1
ATOM 717 C CA . GLY A 1 85 ? -15.185 7.171 13.864 1.00 91.81 85 GLY A CA 1
ATOM 718 C C . GLY A 1 85 ? -15.382 6.465 12.517 1.00 91.81 85 GLY A C 1
ATOM 719 O O . GLY A 1 85 ? -16.015 7.030 11.631 1.00 91.81 85 GLY A O 1
ATOM 720 N N . ALA A 1 86 ? -14.878 5.239 12.367 1.00 93.69 86 ALA A N 1
ATOM 721 C CA . ALA A 1 86 ? -14.979 4.411 11.167 1.00 93.69 86 ALA A CA 1
ATOM 722 C C . ALA A 1 86 ? -15.348 2.971 11.551 1.00 93.69 86 ALA A C 1
ATOM 724 O O . ALA A 1 86 ? -15.056 2.521 12.661 1.00 93.69 86 ALA A O 1
ATOM 725 N N . VAL A 1 87 ? -15.995 2.231 10.649 1.00 93.94 87 VAL A N 1
ATOM 726 C CA . VAL A 1 87 ? -16.459 0.856 10.901 1.00 93.94 87 VAL A CA 1
ATOM 727 C C . VAL A 1 87 ? -15.427 -0.214 10.545 1.00 93.94 87 VAL A C 1
ATOM 729 O O . VAL A 1 87 ? -15.598 -1.369 10.932 1.00 93.94 87 VAL A O 1
ATOM 732 N N . ASN A 1 88 ? -14.362 0.139 9.822 1.00 96.12 88 ASN A N 1
ATOM 733 C CA . ASN A 1 88 ? -13.242 -0.746 9.502 1.00 96.12 88 ASN A CA 1
ATOM 734 C C . ASN A 1 88 ? -11.973 0.048 9.149 1.00 96.12 88 ASN A C 1
ATOM 736 O O . ASN A 1 88 ? -12.021 1.264 8.943 1.00 96.12 88 ASN A O 1
ATOM 740 N N . LEU A 1 89 ? -10.839 -0.653 9.057 1.00 96.50 89 LEU A N 1
ATOM 741 C CA . LEU A 1 89 ? -9.546 -0.017 8.799 1.00 96.50 89 LEU A CA 1
ATOM 742 C C . LEU A 1 89 ? -9.496 0.651 7.418 1.00 96.50 89 LEU A C 1
ATOM 744 O O . LEU A 1 89 ? -8.901 1.716 7.267 1.00 96.50 89 LEU A O 1
ATOM 748 N N . LYS A 1 90 ? -10.144 0.040 6.419 1.00 96.75 90 LYS A N 1
ATOM 749 C CA . LYS A 1 90 ? -10.208 0.581 5.059 1.00 96.75 90 LYS A CA 1
ATOM 750 C C . LYS A 1 90 ? -10.916 1.931 5.037 1.00 96.75 90 LYS A C 1
ATOM 752 O O . LYS A 1 90 ? -10.385 2.866 4.459 1.00 96.75 90 LYS A O 1
ATOM 757 N N . GLU A 1 91 ? -12.086 2.039 5.658 1.00 96.62 91 GLU A N 1
ATOM 758 C CA . GLU A 1 91 ? -12.843 3.290 5.732 1.00 96.62 91 GLU A CA 1
ATOM 759 C C . GLU A 1 91 ? -12.050 4.375 6.459 1.00 96.62 91 GLU A C 1
ATOM 761 O O . GLU A 1 91 ? -12.010 5.508 5.991 1.00 96.62 91 GLU A O 1
ATOM 766 N N . TRP A 1 92 ? -11.375 4.026 7.557 1.00 96.75 92 TRP A N 1
ATOM 767 C CA . TRP A 1 92 ? -10.550 4.980 8.291 1.00 96.75 92 TRP A CA 1
ATOM 768 C C . TRP A 1 92 ? -9.426 5.552 7.419 1.00 96.75 92 TRP A C 1
ATOM 770 O O . TRP A 1 92 ? -9.277 6.767 7.333 1.00 96.75 92 TRP A O 1
ATOM 780 N N . ILE A 1 93 ? -8.687 4.700 6.702 1.00 96.81 93 ILE A N 1
ATOM 781 C CA . ILE A 1 93 ? -7.598 5.135 5.811 1.00 96.81 93 ILE A CA 1
ATOM 782 C C . ILE A 1 93 ? -8.140 5.897 4.600 1.00 96.81 93 ILE A C 1
ATOM 784 O O . ILE A 1 93 ? -7.619 6.954 4.255 1.00 96.81 93 ILE A O 1
ATOM 788 N N . ASP A 1 94 ? -9.196 5.386 3.971 1.00 95.38 94 ASP A N 1
ATOM 789 C CA . ASP A 1 94 ? -9.789 5.984 2.773 1.00 95.38 94 ASP A CA 1
ATOM 790 C C . ASP A 1 94 ? -10.516 7.305 3.058 1.00 95.38 94 ASP A C 1
ATOM 792 O O . ASP A 1 94 ? -10.868 8.013 2.110 1.00 95.38 94 ASP A O 1
ATOM 796 N N . SER A 1 95 ? -10.753 7.632 4.335 1.00 94.69 95 SER A N 1
ATOM 797 C CA . SER A 1 95 ? -11.300 8.924 4.755 1.00 94.69 95 SER A CA 1
ATOM 798 C C . SER A 1 95 ? -10.298 10.072 4.614 1.00 94.69 95 SER A C 1
ATOM 800 O O . SER A 1 95 ? -10.712 11.222 4.465 1.00 94.69 95 SER A O 1
ATOM 802 N N . TYR A 1 96 ? -8.993 9.776 4.622 1.00 93.62 96 TYR A N 1
ATOM 803 C CA . TYR A 1 96 ? -7.955 10.767 4.369 1.00 93.62 96 TYR A CA 1
ATOM 804 C C . TYR A 1 96 ? -7.887 11.096 2.876 1.00 93.62 96 TYR A C 1
ATOM 806 O O . TYR A 1 96 ? -7.927 10.211 2.016 1.00 93.62 96 TYR A O 1
ATOM 814 N N . GLU A 1 97 ? -7.741 12.384 2.559 1.00 89.56 97 GLU A N 1
ATOM 815 C CA . GLU A 1 97 ? -7.558 12.833 1.179 1.00 89.56 97 GLU A CA 1
ATOM 816 C C . GLU A 1 97 ? -6.331 12.162 0.552 1.00 89.56 97 GLU A C 1
ATOM 818 O O . GLU A 1 97 ? -5.330 11.887 1.229 1.00 89.56 97 GLU A O 1
ATOM 823 N N . SER A 1 98 ? -6.449 11.851 -0.742 1.00 90.88 98 SER A N 1
ATOM 824 C CA . SER A 1 98 ? -5.398 11.199 -1.524 1.00 90.88 98 SER A CA 1
ATOM 825 C C . SER A 1 98 ? -4.834 9.943 -0.849 1.00 90.88 98 SER A C 1
ATOM 827 O O . SER A 1 98 ? -3.644 9.677 -0.966 1.00 90.88 98 SER A O 1
ATOM 829 N N . SER A 1 99 ? -5.655 9.187 -0.105 1.00 95.00 99 SER A N 1
ATOM 830 C CA . SER A 1 99 ? -5.227 7.987 0.625 1.00 95.00 99 SER A CA 1
ATOM 831 C C . SER A 1 99 ? -6.078 6.769 0.268 1.00 95.00 99 SER A C 1
ATOM 833 O O . SER A 1 99 ? -7.296 6.865 0.068 1.00 95.00 99 SER A O 1
ATOM 835 N N . ARG A 1 100 ? -5.431 5.608 0.134 1.00 95.75 100 ARG A N 1
ATOM 836 C CA . ARG A 1 100 ? -6.087 4.359 -0.266 1.00 95.75 100 ARG A CA 1
ATOM 837 C C . ARG A 1 100 ? -5.538 3.154 0.473 1.00 95.75 100 ARG A C 1
ATOM 839 O O . ARG A 1 100 ? -4.333 2.928 0.496 1.00 95.75 100 ARG A O 1
ATOM 846 N N . PHE A 1 101 ? -6.439 2.329 0.992 1.00 96.31 101 PHE A N 1
ATOM 847 C CA . PHE A 1 101 ? -6.143 1.002 1.521 1.00 96.31 101 PHE A CA 1
ATOM 848 C C . PHE A 1 101 ? -6.507 -0.094 0.513 1.00 96.31 101 PHE A C 1
ATOM 850 O O . PHE A 1 101 ? -7.656 -0.222 0.078 1.00 96.31 101 PHE A O 1
ATOM 857 N N . THR A 1 102 ? -5.532 -0.946 0.207 1.00 93.81 102 THR A N 1
ATOM 858 C CA . THR A 1 102 ? -5.673 -2.109 -0.672 1.00 93.81 102 THR A CA 1
ATOM 859 C C . THR A 1 102 ? -5.324 -3.382 0.088 1.00 93.81 102 THR A C 1
ATOM 861 O O . THR A 1 102 ? -4.189 -3.584 0.519 1.00 93.81 102 THR A O 1
ATOM 864 N N . LEU A 1 103 ? -6.301 -4.275 0.235 1.00 91.75 103 LEU A N 1
ATOM 865 C CA . LEU A 1 103 ? -6.088 -5.598 0.812 1.00 91.75 103 LEU A CA 1
ATOM 866 C C . LEU A 1 103 ? -5.294 -6.470 -0.169 1.00 91.75 103 LEU A C 1
ATOM 868 O O . LEU A 1 103 ? -5.744 -6.678 -1.293 1.00 91.75 103 LEU A O 1
ATOM 872 N N . ILE A 1 104 ? -4.155 -7.014 0.263 1.00 90.62 104 ILE A N 1
ATOM 873 C CA . ILE A 1 104 ? -3.310 -7.891 -0.575 1.00 90.62 104 ILE A CA 1
ATOM 874 C C . ILE A 1 104 ? -3.116 -9.293 0.017 1.00 90.62 104 ILE A C 1
ATOM 876 O O . ILE A 1 104 ? -2.509 -10.158 -0.608 1.00 90.62 104 ILE A O 1
ATOM 880 N N . GLY A 1 105 ? -3.630 -9.543 1.221 1.00 90.44 105 GLY A N 1
ATOM 881 C CA . GLY A 1 105 ? -3.557 -10.844 1.877 1.00 90.44 105 GLY A CA 1
ATOM 882 C C . GLY A 1 105 ? -4.437 -10.915 3.119 1.00 90.44 105 GLY A C 1
ATOM 883 O O . GLY A 1 105 ? -5.137 -9.969 3.458 1.00 90.44 105 GLY A O 1
ATOM 884 N N . TYR A 1 106 ? -4.390 -12.046 3.822 1.00 94.12 106 TYR A N 1
ATOM 885 C CA . TYR A 1 106 ? -5.185 -12.267 5.037 1.00 94.12 106 TYR A CA 1
ATOM 886 C C . TYR A 1 106 ? -4.825 -11.296 6.179 1.00 94.12 106 TYR A C 1
ATOM 888 O O . TYR A 1 106 ? -5.696 -10.808 6.903 1.00 94.12 106 TYR A O 1
ATOM 896 N N . ASP A 1 107 ? -3.533 -11.017 6.328 1.00 97.44 107 ASP A N 1
ATOM 897 C CA . ASP A 1 107 ? -2.904 -10.169 7.342 1.00 97.44 107 ASP A CA 1
ATOM 898 C C . ASP A 1 107 ? -2.066 -9.043 6.710 1.00 97.44 107 ASP A C 1
ATOM 900 O O . ASP A 1 107 ? -1.239 -8.442 7.392 1.00 97.44 107 ASP A O 1
ATOM 904 N N . MET A 1 108 ? -2.240 -8.767 5.412 1.00 94.81 108 MET A N 1
ATOM 905 C CA . MET A 1 108 ? -1.406 -7.821 4.664 1.00 94.81 108 MET A CA 1
ATOM 906 C C . MET A 1 108 ? -2.231 -6.805 3.883 1.00 94.81 108 MET A C 1
ATOM 908 O O . MET A 1 108 ? -3.231 -7.148 3.246 1.00 94.81 108 MET A O 1
ATOM 912 N N . ALA A 1 109 ? -1.745 -5.569 3.864 1.00 96.19 109 ALA A N 1
ATOM 913 C CA . ALA A 1 109 ? -2.318 -4.484 3.089 1.00 96.19 109 ALA A CA 1
ATOM 914 C C . ALA A 1 109 ? -1.233 -3.588 2.485 1.00 96.19 109 ALA A C 1
ATOM 916 O O . ALA A 1 109 ? -0.130 -3.473 3.020 1.00 96.19 109 ALA A O 1
ATOM 917 N N . VAL A 1 110 ? -1.580 -2.942 1.379 1.00 95.94 110 VAL A N 1
ATOM 918 C CA . VAL A 1 110 ? -0.840 -1.822 0.804 1.00 95.94 110 VAL A CA 1
ATOM 919 C C . VAL A 1 110 ? -1.645 -0.561 1.059 1.00 95.94 110 VAL A C 1
ATOM 921 O O . VAL A 1 110 ? -2.847 -0.526 0.798 1.00 95.94 110 VAL A O 1
ATOM 924 N N . ILE A 1 111 ? -0.984 0.461 1.583 1.00 96.31 111 ILE A N 1
ATOM 925 C CA . ILE A 1 111 ? -1.564 1.773 1.826 1.00 96.31 111 ILE A CA 1
ATOM 926 C C . ILE A 1 111 ? -0.789 2.776 0.998 1.00 96.31 111 ILE A C 1
ATOM 928 O O . ILE A 1 111 ? 0.433 2.830 1.095 1.00 96.31 111 ILE A O 1
ATOM 932 N N . THR A 1 112 ? -1.492 3.574 0.210 1.00 93.69 112 THR A N 1
ATOM 933 C CA . THR A 1 112 ? -0.895 4.689 -0.520 1.00 93.69 112 THR A CA 1
ATOM 934 C C . THR A 1 112 ? -1.449 5.996 0.013 1.00 93.69 112 THR A C 1
ATOM 936 O O . THR A 1 112 ? -2.621 6.069 0.389 1.00 93.69 112 THR A O 1
ATOM 939 N N . SER A 1 113 ? -0.603 7.019 0.101 1.00 93.38 113 SER A N 1
ATOM 940 C CA . SER A 1 113 ? -1.029 8.367 0.458 1.00 93.38 113 SER A CA 1
ATOM 941 C C . SER A 1 113 ? -0.078 9.413 -0.104 1.00 93.38 113 SER A C 1
ATOM 943 O O . SER A 1 113 ? 1.137 9.264 0.016 1.00 93.38 113 SER A O 1
ATOM 945 N N . GLU A 1 114 ? -0.627 10.485 -0.667 1.00 91.81 114 GLU A N 1
ATOM 946 C CA . GLU A 1 114 ? 0.158 11.638 -1.126 1.00 91.81 114 GLU A CA 1
ATOM 947 C C . GLU A 1 114 ? 0.698 12.465 0.054 1.00 91.81 114 GLU A C 1
ATOM 949 O O . GLU A 1 114 ? 1.861 12.859 0.077 1.00 91.81 114 GLU A O 1
ATOM 954 N N . TYR A 1 115 ? -0.135 12.684 1.077 1.00 90.62 115 TYR A N 1
ATOM 955 C CA . TYR A 1 115 ? 0.159 13.648 2.147 1.00 90.62 115 TYR A CA 1
ATOM 956 C C . TYR A 1 115 ? 0.224 13.037 3.546 1.00 90.62 115 TYR A C 1
ATOM 958 O O . TYR A 1 115 ? 0.879 13.584 4.429 1.00 90.62 115 TYR A O 1
ATOM 966 N N . ASN A 1 116 ? -0.460 11.917 3.781 1.00 94.44 116 ASN A N 1
ATOM 967 C CA . ASN A 1 116 ? -0.765 11.446 5.133 1.00 94.44 116 ASN A CA 1
ATOM 968 C C . ASN A 1 116 ? 0.041 10.212 5.547 1.00 94.44 116 ASN A C 1
ATOM 970 O O . ASN A 1 116 ? -0.225 9.646 6.605 1.00 94.44 116 ASN A O 1
ATOM 974 N N . ILE A 1 117 ? 1.020 9.774 4.747 1.00 94.31 117 ILE A N 1
ATOM 975 C CA . ILE A 1 117 ? 1.657 8.470 4.965 1.00 94.31 117 ILE A CA 1
ATOM 976 C C . ILE A 1 117 ? 2.344 8.361 6.334 1.00 94.31 117 ILE A C 1
ATOM 978 O O . ILE A 1 117 ? 2.238 7.326 6.984 1.00 94.31 117 ILE A O 1
ATOM 982 N N . GLU A 1 118 ? 3.001 9.429 6.800 1.00 94.19 118 GLU A N 1
ATOM 983 C CA . GLU A 1 118 ? 3.723 9.432 8.079 1.00 94.19 118 GLU A CA 1
ATOM 984 C C . GLU A 1 118 ? 2.753 9.385 9.263 1.00 94.19 118 GLU A C 1
ATOM 986 O O . GLU A 1 118 ? 2.946 8.609 10.197 1.00 94.19 118 GLU A O 1
ATOM 991 N N . HIS A 1 119 ? 1.660 10.147 9.186 1.00 95.25 119 HIS A N 1
ATOM 992 C CA . HIS A 1 119 ? 0.607 10.147 10.202 1.00 95.25 119 HIS A CA 1
ATOM 993 C C . HIS A 1 119 ? -0.158 8.821 10.242 1.00 95.25 119 HIS A C 1
ATOM 995 O O . HIS A 1 119 ? -0.479 8.323 11.322 1.00 95.25 119 HIS A O 1
ATOM 1001 N N . ILE A 1 120 ? -0.422 8.220 9.078 1.00 96.19 120 ILE A N 1
ATOM 1002 C CA . ILE A 1 120 ? -1.029 6.890 8.989 1.00 96.19 120 ILE A CA 1
ATOM 1003 C C . ILE A 1 120 ? -0.090 5.852 9.610 1.00 96.19 120 ILE A C 1
ATOM 1005 O O . ILE A 1 120 ? -0.535 5.043 10.421 1.00 96.19 120 ILE A O 1
ATOM 1009 N N . GLU A 1 121 ? 1.203 5.880 9.280 1.00 96.38 121 GLU A N 1
ATOM 1010 C CA . GLU A 1 121 ? 2.188 4.963 9.857 1.00 96.38 121 GLU A CA 1
ATOM 1011 C C . GLU A 1 121 ? 2.239 5.073 11.387 1.00 96.38 121 GLU A C 1
ATOM 1013 O O . GLU A 1 121 ? 2.158 4.058 12.085 1.00 96.38 121 GLU A O 1
ATOM 1018 N N . GLU A 1 122 ? 2.348 6.295 11.911 1.00 96.88 122 GLU A N 1
ATOM 1019 C CA . GLU A 1 122 ? 2.384 6.562 13.348 1.00 96.88 122 GLU A CA 1
ATOM 1020 C C . GLU A 1 122 ? 1.129 6.021 14.042 1.00 96.88 122 GLU A C 1
ATOM 1022 O O . GLU A 1 122 ? 1.223 5.260 15.012 1.00 96.88 122 GLU A O 1
ATOM 1027 N N . TRP A 1 123 ? -0.052 6.335 13.504 1.00 96.00 123 TRP A N 1
ATOM 1028 C CA . TRP A 1 123 ? -1.316 5.881 14.072 1.00 96.00 123 TRP A CA 1
ATOM 1029 C C . TRP A 1 123 ? -1.436 4.355 14.060 1.00 96.00 123 TRP A C 1
ATOM 1031 O O . TRP A 1 123 ? -1.839 3.762 15.066 1.00 96.00 123 TRP A O 1
ATOM 1041 N N . LEU A 1 124 ? -1.043 3.703 12.961 1.00 96.31 124 LEU A N 1
ATOM 1042 C CA . LEU A 1 124 ? -1.056 2.246 12.843 1.00 96.31 124 LEU A CA 1
ATOM 1043 C C . LEU A 1 124 ? -0.171 1.593 13.904 1.00 96.31 124 LEU A C 1
ATOM 1045 O O . LEU A 1 124 ? -0.601 0.625 14.534 1.00 96.31 124 LEU A O 1
ATOM 1049 N N . ARG A 1 125 ? 1.033 2.126 14.140 1.00 96.50 125 ARG A N 1
ATOM 1050 C CA . ARG A 1 125 ? 1.963 1.603 15.154 1.00 96.50 125 ARG A CA 1
ATOM 1051 C C . ARG A 1 125 ? 1.407 1.708 16.573 1.00 96.50 125 ARG A C 1
ATOM 1053 O O . ARG A 1 125 ? 1.701 0.838 17.389 1.00 96.50 125 ARG A O 1
ATOM 1060 N N . MET A 1 126 ? 0.615 2.738 16.865 1.00 95.06 126 MET A N 1
ATOM 1061 C CA . MET A 1 126 ? 0.031 2.942 18.195 1.00 95.06 126 MET A CA 1
ATOM 1062 C C . MET A 1 126 ? -1.258 2.146 18.426 1.00 95.06 126 MET A C 1
ATOM 1064 O O . MET A 1 126 ? -1.495 1.685 19.540 1.00 95.06 126 MET A O 1
ATOM 1068 N N . ASN A 1 127 ? -2.092 1.980 17.395 1.00 94.88 127 ASN A N 1
ATOM 1069 C CA . ASN A 1 127 ? -3.477 1.521 17.566 1.00 94.88 127 ASN A CA 1
ATOM 1070 C C . ASN A 1 127 ? -3.763 0.140 16.967 1.00 94.88 127 ASN A C 1
ATOM 1072 O O . ASN A 1 127 ? -4.790 -0.466 17.276 1.00 94.88 127 ASN A O 1
ATOM 1076 N N . THR A 1 128 ? -2.873 -0.384 16.122 1.00 94.62 128 THR A N 1
ATOM 1077 C CA . THR A 1 128 ? -3.089 -1.661 15.434 1.00 94.62 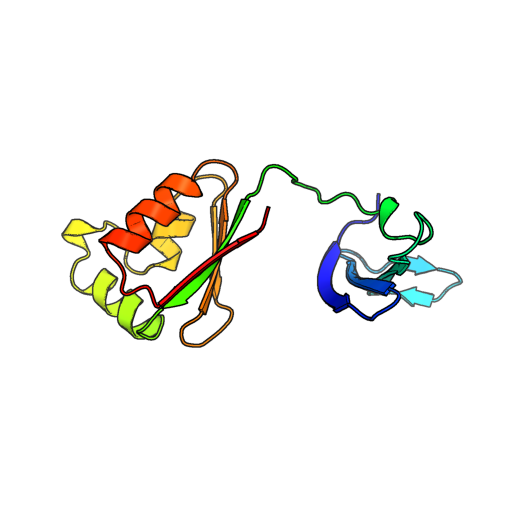128 THR A CA 1
ATOM 1078 C C . THR A 1 128 ? -1.965 -2.656 15.722 1.00 94.62 128 THR A C 1
ATOM 1080 O O . THR A 1 128 ? -0.834 -2.276 16.025 1.00 94.62 128 THR A O 1
ATOM 1083 N N . PRO A 1 129 ? -2.246 -3.967 15.658 1.00 94.94 129 PRO A N 1
ATOM 1084 C CA . PRO A 1 129 ? -1.285 -4.984 16.054 1.00 94.94 129 PRO A CA 1
ATOM 1085 C C . PRO A 1 129 ? -0.317 -5.292 14.897 1.00 94.94 129 PRO A C 1
ATOM 1087 O O . PRO A 1 129 ? -0.454 -6.309 14.215 1.00 94.94 129 PRO A O 1
ATOM 1090 N N . ILE A 1 130 ? 0.650 -4.403 14.668 1.00 96.94 130 ILE A N 1
ATOM 1091 C CA . ILE A 1 130 ? 1.625 -4.454 13.567 1.00 96.94 130 ILE A CA 1
ATOM 1092 C C . ILE A 1 130 ? 2.672 -5.557 13.773 1.00 96.94 130 ILE A C 1
ATOM 1094 O O . ILE A 1 130 ? 3.219 -5.713 14.862 1.00 96.94 130 ILE A O 1
ATOM 1098 N N . LEU A 1 131 ? 2.969 -6.303 12.704 1.00 96.88 131 LEU A N 1
ATOM 1099 C CA . LEU A 1 131 ? 4.109 -7.222 12.627 1.00 96.88 131 LEU A CA 1
ATOM 1100 C C . LEU A 1 131 ? 5.294 -6.565 11.907 1.00 96.88 131 LEU A C 1
ATOM 1102 O O . LEU A 1 131 ? 6.412 -6.597 12.413 1.00 96.88 131 LEU A O 1
ATOM 1106 N N . SER A 1 132 ? 5.056 -5.967 10.738 1.00 96.31 132 SER A N 1
ATOM 1107 C CA . SER A 1 132 ? 6.069 -5.229 9.981 1.00 96.31 132 SER A CA 1
ATOM 1108 C C . SER A 1 132 ? 5.439 -4.133 9.123 1.00 96.31 132 SER A C 1
ATOM 1110 O O . SER A 1 132 ? 4.282 -4.232 8.711 1.00 96.31 132 SER A O 1
ATOM 1112 N N . ILE A 1 133 ? 6.216 -3.082 8.866 1.00 96.75 133 ILE A N 1
ATOM 1113 C CA . ILE A 1 133 ? 5.885 -2.010 7.925 1.00 96.75 133 ILE A CA 1
ATOM 1114 C C . ILE A 1 133 ? 7.118 -1.782 7.062 1.00 96.75 133 ILE A C 1
ATOM 1116 O O . ILE A 1 133 ? 8.211 -1.576 7.591 1.00 96.75 133 ILE A O 1
ATOM 1120 N N . GLU A 1 134 ? 6.925 -1.822 5.752 1.00 93.88 134 GLU A N 1
ATOM 1121 C CA . GLU A 1 134 ? 7.926 -1.498 4.744 1.00 93.88 134 GLU A CA 1
ATOM 1122 C C . GLU A 1 134 ? 7.452 -0.244 4.009 1.00 93.88 134 GLU A C 1
ATOM 1124 O O . GLU A 1 134 ? 6.367 -0.239 3.424 1.00 93.88 134 GLU A O 1
ATOM 1129 N N . LYS A 1 135 ? 8.249 0.825 4.063 1.00 88.69 135 LYS A N 1
ATOM 1130 C CA . LYS A 1 135 ? 7.992 2.046 3.299 1.00 88.69 135 LYS A CA 1
ATOM 1131 C C . LYS A 1 135 ? 8.680 1.915 1.946 1.00 88.69 135 LYS A C 1
ATOM 1133 O O . LYS A 1 135 ? 9.892 1.709 1.891 1.00 88.69 135 LYS A O 1
ATOM 1138 N N . THR A 1 136 ? 7.904 1.998 0.875 1.00 72.75 136 THR A N 1
ATOM 1139 C CA . THR A 1 136 ? 8.415 2.034 -0.495 1.00 72.75 136 THR A CA 1
ATOM 1140 C C . THR A 1 136 ? 8.319 3.478 -0.970 1.00 72.75 136 THR A C 1
ATOM 1142 O O . THR A 1 136 ? 7.242 4.077 -0.907 1.00 72.75 136 THR A O 1
ATOM 1145 N N . ILE A 1 137 ? 9.479 4.034 -1.324 1.00 56.84 137 ILE A N 1
ATOM 1146 C CA . ILE A 1 137 ? 9.644 5.374 -1.899 1.00 56.84 137 ILE A CA 1
ATOM 1147 C C . ILE A 1 137 ? 9.406 5.263 -3.399 1.00 56.84 137 ILE A C 1
ATOM 1149 O O . ILE A 1 137 ? 9.925 4.278 -3.976 1.00 56.84 137 ILE A O 1
#

Foldseek 3Di:
DWDFDFDDWDDDPFKTKTKGQTPAFDDDPNDTHRIDIWMATPVDRDTRVVVDDDPDPLKKKKKFFFPAFQVVQLVVCCVPCVVQVDSGPQRSQVVDPQKGWADDDRRIIMIIHNPCVVVNVVCCVVPGRTPDMDIDD

pLDDT: mean 91.2, std 6.61, range [56.84, 98.0]